Protein AF-A0AAD8XU14-F1 (afdb_monomer_lite)

Sequence (157 aa):
MSSCCSPTGEEMSNQTTFLDTFKSGSKRFATLVADTGAKTMLKTDVAFLERDIKNRKHTFGIQIYEILQSNTKSSSTSDTVFSASDDIQTAFEECKLDVETLEKKIEKKREEMVNIGDGQQQQQPQQQQQQHDEGGGDGESVSGRNAELESGILPGY

Organism: NCBI:txid267567

Secondary structure (DSSP, 8-state):
-------------SSHHHHHHHHHHHHHHHHHHHHHHHHHHHHHHHHHHHHHHHHHHHHHHHHHHHHHHHHHHT-SSTTHHHHHHHHHHHHHHHHHHHHHHHHHHHHHHHHHHHHTGGG--------------------------------------

Foldseek 3Di:
DDDDDDDDDDDDDPPVVVVVVVVVVVVVVVLVVVLVVLLVVLVVVLVVLVVVLVVLVVVLVVQLVVLVVVLVVVPDDPPSVVVSVVSNVVSVVVSVVSNVVSVVVSVVSVVVSVVSVVPDPPDDPPPPPDDDDDDDDDDDDDDDDDDDDDPDDDDDD

Structure (mmCIF, N/CA/C/O backbone):
data_AF-A0AAD8XU14-F1
#
_entry.id   AF-A0AAD8XU14-F1
#
loop_
_atom_site.group_PDB
_atom_site.id
_atom_site.type_symbol
_atom_site.label_atom_id
_atom_site.label_alt_id
_atom_site.label_comp_id
_atom_site.label_a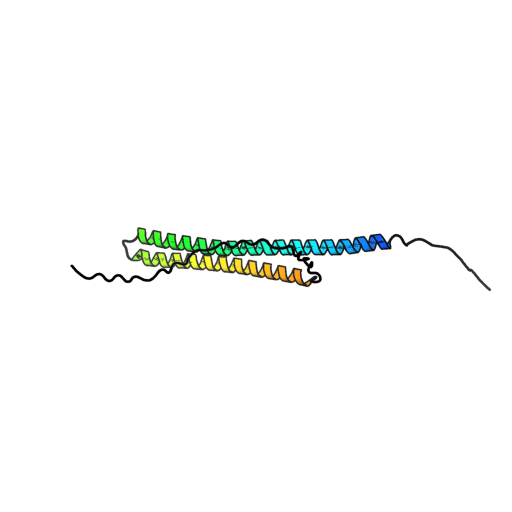sym_id
_atom_site.label_entity_id
_atom_site.label_seq_id
_atom_site.pdbx_PDB_ins_code
_atom_site.Cartn_x
_atom_site.Cartn_y
_atom_site.Cartn_z
_atom_site.occupancy
_atom_site.B_iso_or_equiv
_atom_site.auth_seq_id
_atom_site.auth_comp_id
_atom_site.auth_asym_id
_atom_site.auth_atom_id
_atom_site.pdbx_PDB_model_num
ATOM 1 N N . MET A 1 1 ? 63.996 -10.903 -60.851 1.00 50.25 1 MET A N 1
ATOM 2 C CA . MET A 1 1 ? 63.210 -9.652 -60.890 1.00 50.25 1 MET A CA 1
ATOM 3 C C . MET A 1 1 ? 61.754 -10.052 -61.045 1.00 50.25 1 MET A C 1
ATOM 5 O O . MET A 1 1 ? 61.340 -10.361 -62.150 1.00 50.25 1 MET A O 1
ATOM 9 N N . SER A 1 2 ? 61.041 -10.207 -59.928 1.00 55.25 2 SER A N 1
ATOM 10 C CA . SER A 1 2 ? 59.670 -10.728 -59.903 1.00 55.25 2 SER A CA 1
ATOM 11 C C . SER A 1 2 ? 58.742 -9.587 -59.508 1.00 55.25 2 SER A C 1
ATOM 13 O O . SER A 1 2 ? 58.829 -9.092 -58.388 1.00 55.25 2 SER A O 1
ATOM 15 N N . SER A 1 3 ? 57.939 -9.120 -60.461 1.00 61.78 3 SER A N 1
ATOM 16 C CA . SER A 1 3 ? 56.937 -8.074 -60.278 1.00 61.78 3 SER A CA 1
ATOM 17 C C . SER A 1 3 ? 55.584 -8.689 -60.604 1.00 61.78 3 SER A C 1
ATOM 19 O O . SER A 1 3 ? 55.285 -8.950 -61.767 1.00 61.78 3 SER A O 1
ATOM 21 N N . CYS A 1 4 ? 54.797 -8.958 -59.566 1.00 52.16 4 CYS A N 1
ATOM 22 C CA . CYS A 1 4 ? 53.402 -9.360 -59.686 1.00 52.16 4 CYS A CA 1
ATOM 23 C C . CYS A 1 4 ? 52.560 -8.228 -59.102 1.00 52.16 4 CYS A C 1
ATOM 25 O O . CYS A 1 4 ? 52.350 -8.150 -57.895 1.00 52.16 4 CYS A O 1
ATOM 27 N N . CYS A 1 5 ? 52.123 -7.325 -59.975 1.00 54.53 5 CYS A N 1
ATOM 28 C CA . CYS A 1 5 ? 51.115 -6.320 -59.675 1.00 54.53 5 CYS A CA 1
ATOM 29 C C . CYS A 1 5 ? 49.749 -6.922 -60.036 1.00 54.53 5 CYS A C 1
ATOM 31 O O . CYS A 1 5 ? 49.540 -7.296 -61.188 1.00 54.53 5 CYS A O 1
ATOM 33 N N . SER A 1 6 ? 48.850 -7.058 -59.060 1.00 58.50 6 SER A N 1
ATOM 34 C CA . SER A 1 6 ? 47.451 -7.455 -59.279 1.00 58.50 6 SER A CA 1
ATOM 35 C C . SER A 1 6 ? 46.538 -6.274 -58.945 1.00 58.50 6 SER A C 1
ATOM 37 O O . SER A 1 6 ? 46.616 -5.780 -57.820 1.00 58.50 6 SER A O 1
ATOM 39 N N . PRO A 1 7 ? 45.672 -5.825 -59.871 1.00 69.75 7 PRO A N 1
ATOM 40 C CA . PRO A 1 7 ? 44.607 -4.881 -59.575 1.00 69.75 7 PRO A CA 1
ATOM 41 C C . PRO A 1 7 ? 43.237 -5.559 -59.714 1.00 69.75 7 PRO A C 1
ATOM 43 O O . PRO A 1 7 ? 42.836 -5.921 -60.812 1.00 69.75 7 PRO A O 1
ATOM 46 N N . THR A 1 8 ? 42.499 -5.677 -58.616 1.00 51.06 8 THR A N 1
ATOM 47 C CA . THR A 1 8 ? 41.046 -5.933 -58.578 1.00 51.06 8 THR A CA 1
ATOM 48 C C . THR A 1 8 ? 40.608 -5.470 -57.186 1.00 51.06 8 THR A C 1
ATOM 50 O O . THR A 1 8 ? 41.112 -5.992 -56.202 1.00 51.06 8 THR A O 1
ATOM 53 N N . GLY A 1 9 ? 39.840 -4.403 -56.992 1.00 62.03 9 GLY A N 1
ATOM 54 C CA . GLY A 1 9 ? 38.583 -4.104 -57.658 1.00 62.03 9 GLY A CA 1
ATOM 55 C C . GLY A 1 9 ? 37.457 -4.543 -56.727 1.00 62.03 9 GLY A C 1
ATOM 56 O O . GLY A 1 9 ? 36.895 -5.599 -56.957 1.00 62.03 9 GLY A O 1
ATOM 57 N N . GLU A 1 10 ? 37.160 -3.755 -55.689 1.00 47.09 10 GLU A N 1
ATOM 58 C CA . GLU A 1 10 ? 35.916 -3.857 -54.910 1.00 47.09 10 GLU A CA 1
ATOM 59 C C . GLU A 1 10 ? 35.461 -2.449 -54.491 1.00 47.09 10 GLU A C 1
ATOM 61 O O . GLU A 1 10 ? 35.693 -1.966 -53.385 1.00 47.09 10 GLU A O 1
ATOM 66 N N . GLU A 1 11 ? 34.810 -1.768 -55.435 1.00 61.47 11 GLU A N 1
ATOM 67 C CA . GLU A 1 11 ? 33.697 -0.882 -55.112 1.00 61.47 11 GLU A CA 1
ATOM 68 C C . GLU A 1 11 ? 32.541 -1.752 -54.606 1.00 61.47 11 GLU A C 1
ATOM 70 O O . GLU A 1 11 ? 31.953 -2.487 -55.394 1.00 61.47 11 GLU A O 1
ATOM 75 N N . MET A 1 12 ? 32.202 -1.669 -53.320 1.00 57.44 12 MET A N 1
ATOM 76 C CA . MET A 1 12 ? 30.844 -1.889 -52.798 1.00 57.44 12 MET A CA 1
ATOM 77 C C . MET A 1 12 ? 30.863 -1.762 -51.272 1.00 57.44 12 MET A C 1
ATOM 79 O O . MET A 1 12 ? 31.307 -2.681 -50.602 1.00 57.44 12 MET A O 1
ATOM 83 N N . SER A 1 13 ? 30.378 -0.641 -50.717 1.00 56.25 13 SER A N 1
ATOM 84 C CA . SER A 1 13 ? 29.701 -0.587 -49.398 1.00 56.25 13 SER A CA 1
ATOM 85 C C . SER A 1 13 ? 29.490 0.866 -48.929 1.00 56.25 13 SER A C 1
ATOM 87 O O . SER A 1 13 ? 30.097 1.305 -47.958 1.00 56.25 13 SER A O 1
ATOM 89 N N . ASN A 1 14 ? 28.604 1.624 -49.586 1.00 56.00 14 ASN A N 1
ATOM 90 C CA . ASN A 1 14 ? 28.140 2.932 -49.076 1.00 56.00 14 ASN A CA 1
ATOM 91 C C . ASN A 1 14 ? 26.629 2.966 -48.742 1.00 56.00 14 ASN A C 1
ATOM 93 O O . ASN A 1 14 ? 26.108 4.018 -48.386 1.00 56.00 14 ASN A O 1
ATOM 97 N N . GLN A 1 15 ? 25.912 1.832 -48.820 1.00 55.69 15 GLN A N 1
ATOM 98 C CA . GLN A 1 15 ? 24.482 1.745 -48.452 1.00 55.69 15 GLN A CA 1
ATOM 99 C C . GLN A 1 15 ? 24.214 1.202 -47.034 1.00 55.69 15 GLN A C 1
ATOM 101 O O . GLN A 1 15 ? 23.110 1.362 -46.519 1.00 55.69 15 GLN A O 1
ATOM 106 N N . THR A 1 16 ? 25.200 0.603 -46.363 1.00 58.06 16 THR A N 1
ATOM 107 C CA . THR A 1 16 ? 25.065 0.053 -44.996 1.00 58.06 16 THR A CA 1
ATOM 108 C C . THR A 1 16 ? 25.016 1.136 -43.910 1.00 58.06 16 THR A C 1
ATOM 110 O O . THR A 1 16 ? 24.361 0.963 -42.885 1.00 58.06 16 THR A O 1
ATOM 113 N N . THR A 1 17 ? 25.596 2.311 -44.157 1.00 67.44 17 THR A N 1
ATOM 114 C CA . THR A 1 17 ? 25.772 3.375 -43.152 1.00 67.44 17 THR A CA 1
ATOM 115 C C . THR A 1 17 ? 24.463 4.053 -42.716 1.00 67.44 17 THR A C 1
ATOM 117 O O . THR A 1 17 ? 24.303 4.430 -41.550 1.00 67.44 17 THR A O 1
ATOM 120 N N . PHE A 1 18 ? 23.495 4.200 -43.630 1.00 67.56 18 PHE A N 1
ATOM 121 C CA . PHE A 1 18 ? 22.214 4.860 -43.340 1.00 67.56 18 PHE A CA 1
ATOM 122 C C . PHE A 1 18 ? 21.281 3.993 -42.487 1.00 67.56 18 PHE A C 1
ATOM 124 O O . PHE A 1 18 ? 20.712 4.478 -41.506 1.00 67.56 18 PHE A O 1
ATOM 131 N N . LEU A 1 19 ? 21.152 2.704 -42.819 1.00 70.25 19 LEU A N 1
ATOM 132 C CA . LEU A 1 19 ? 20.316 1.775 -42.054 1.00 70.25 19 LEU A CA 1
ATOM 133 C C . LEU A 1 19 ? 20.866 1.547 -40.640 1.00 70.25 19 LEU A C 1
ATOM 135 O O . LEU A 1 19 ? 20.083 1.473 -39.692 1.00 70.25 19 LEU A O 1
ATOM 139 N N . ASP A 1 20 ? 22.188 1.530 -40.466 1.00 70.06 20 ASP A N 1
ATOM 140 C CA . ASP A 1 20 ? 22.806 1.390 -39.144 1.00 70.06 20 ASP A CA 1
ATOM 141 C C . ASP A 1 20 ? 22.626 2.630 -38.262 1.00 70.06 20 ASP A C 1
ATOM 143 O O . ASP A 1 20 ? 22.415 2.505 -37.049 1.00 70.06 20 ASP A O 1
ATOM 147 N N . THR A 1 21 ? 22.610 3.825 -38.856 1.00 71.38 21 THR A N 1
ATOM 148 C CA . THR A 1 21 ? 22.322 5.069 -38.129 1.00 71.38 21 THR A CA 1
ATOM 149 C C . THR A 1 21 ? 20.853 5.120 -37.696 1.00 71.38 21 THR A C 1
ATOM 151 O O . THR A 1 21 ? 20.566 5.436 -36.540 1.00 71.38 21 THR A O 1
ATOM 154 N N . PHE A 1 22 ? 19.915 4.719 -38.563 1.00 71.12 22 PHE A N 1
ATOM 155 C CA . PHE A 1 22 ? 18.492 4.643 -38.210 1.00 71.12 22 PHE A CA 1
ATOM 156 C C . PHE A 1 22 ? 18.217 3.585 -37.130 1.00 71.12 22 PHE A C 1
ATOM 158 O O . PHE A 1 22 ? 17.532 3.855 -36.141 1.00 71.12 22 PHE A O 1
ATOM 165 N N . LYS A 1 23 ? 18.813 2.395 -37.257 1.00 72.44 23 LYS A N 1
ATOM 166 C CA . LYS A 1 23 ? 18.703 1.313 -36.268 1.00 72.44 23 LYS A CA 1
ATOM 167 C C . LYS A 1 23 ? 19.292 1.717 -34.914 1.00 72.44 23 LYS A C 1
ATOM 169 O O . LYS A 1 23 ? 18.744 1.358 -33.874 1.00 72.44 23 LYS A O 1
ATOM 174 N N . SER A 1 24 ? 20.376 2.491 -34.911 1.00 70.44 24 SER A N 1
ATOM 175 C CA . SER A 1 24 ? 20.998 3.005 -33.685 1.00 70.44 24 SER A CA 1
ATOM 176 C C . SER A 1 24 ? 20.189 4.130 -33.039 1.00 70.44 24 SER A C 1
ATOM 178 O O . SER A 1 24 ? 20.057 4.152 -31.816 1.00 70.44 24 SER A O 1
ATOM 180 N N . GLY A 1 25 ? 19.592 5.023 -33.835 1.00 68.62 25 GLY A N 1
ATOM 181 C CA . GLY A 1 25 ? 18.663 6.043 -33.346 1.00 68.62 25 GLY A CA 1
ATOM 182 C C . GLY A 1 25 ? 17.414 5.419 -32.720 1.00 68.62 25 GLY A C 1
ATOM 183 O O . GLY A 1 25 ? 17.082 5.723 -31.577 1.00 68.62 25 GLY A O 1
ATOM 184 N N . SER A 1 26 ? 16.783 4.468 -33.416 1.00 68.44 26 SER A N 1
ATOM 185 C CA . SER A 1 26 ? 15.580 3.758 -32.956 1.00 68.44 26 SER A CA 1
ATOM 186 C C . SER A 1 26 ? 15.781 3.033 -31.618 1.00 68.44 26 SER A C 1
ATOM 188 O O . SER A 1 26 ? 14.911 3.110 -30.752 1.00 68.44 26 SER A O 1
ATOM 190 N N . LYS A 1 27 ? 16.946 2.406 -31.394 1.00 71.94 27 LYS A N 1
ATOM 191 C CA . LYS A 1 27 ? 17.273 1.760 -30.109 1.00 71.94 27 LYS A CA 1
ATOM 192 C C . LYS A 1 27 ? 17.231 2.733 -28.930 1.00 71.94 27 LYS A C 1
ATOM 194 O O . LYS A 1 27 ? 16.703 2.381 -27.884 1.00 71.94 27 LYS A O 1
ATOM 199 N N . ARG A 1 28 ? 17.745 3.955 -29.103 1.00 73.19 28 ARG A N 1
ATOM 200 C CA . ARG A 1 28 ? 17.757 4.970 -28.037 1.00 73.19 28 ARG A CA 1
ATOM 201 C C . ARG A 1 28 ? 16.344 5.434 -27.691 1.00 73.19 28 ARG A C 1
ATOM 203 O O . ARG A 1 28 ? 16.009 5.525 -26.517 1.00 73.19 28 ARG A O 1
ATOM 210 N N . PHE A 1 29 ? 15.497 5.652 -28.698 1.00 72.94 29 PHE A N 1
ATOM 211 C CA . PHE A 1 29 ? 14.087 5.984 -28.472 1.00 72.94 29 PHE A CA 1
ATOM 212 C C . PHE A 1 29 ? 13.324 4.846 -27.786 1.00 72.94 29 PHE A C 1
ATOM 214 O O . PHE A 1 29 ? 12.550 5.106 -26.869 1.00 72.94 29 PHE A O 1
ATOM 221 N N . ALA A 1 30 ? 13.563 3.591 -28.183 1.00 69.69 30 ALA A N 1
ATOM 222 C CA . ALA A 1 30 ? 12.934 2.433 -27.551 1.00 69.69 30 ALA A CA 1
ATOM 223 C C . ALA A 1 30 ? 13.290 2.327 -26.057 1.00 69.69 30 ALA A C 1
ATOM 225 O O . ALA A 1 30 ? 12.400 2.096 -25.240 1.00 69.69 30 ALA A O 1
ATOM 226 N N . THR A 1 31 ? 14.555 2.562 -25.692 1.00 76.31 31 THR A N 1
ATOM 227 C CA . THR A 1 31 ? 14.995 2.596 -24.288 1.00 76.31 31 THR A CA 1
ATOM 228 C C . THR A 1 31 ? 14.328 3.735 -23.510 1.00 76.31 31 THR A C 1
ATOM 230 O O . THR A 1 31 ? 13.752 3.487 -22.458 1.00 76.31 31 THR A O 1
ATOM 233 N N . LEU A 1 32 ? 14.280 4.954 -24.060 1.00 77.75 32 LEU A N 1
ATOM 234 C CA . LEU A 1 32 ? 13.645 6.103 -23.393 1.00 77.75 32 LEU A CA 1
ATOM 235 C C . LEU A 1 32 ? 12.148 5.894 -23.118 1.00 77.75 32 LEU A C 1
ATOM 237 O O . LEU A 1 32 ? 11.646 6.261 -22.051 1.00 77.75 32 LEU A O 1
ATOM 241 N N . VAL A 1 33 ? 11.421 5.315 -24.079 1.00 77.88 33 VAL A N 1
ATOM 242 C CA . VAL A 1 33 ? 9.992 5.011 -23.916 1.00 77.88 33 VAL A CA 1
ATOM 243 C C . VAL A 1 33 ? 9.792 3.918 -22.867 1.00 77.88 33 VAL A C 1
ATOM 245 O O . VAL A 1 33 ? 8.898 4.046 -22.030 1.00 77.88 33 VAL A O 1
ATOM 248 N N . ALA A 1 34 ? 10.635 2.881 -22.870 1.00 81.00 34 ALA A N 1
ATOM 249 C CA . ALA A 1 34 ? 10.586 1.817 -21.872 1.00 81.00 34 ALA A CA 1
ATOM 250 C C . ALA A 1 34 ? 10.830 2.357 -20.451 1.00 81.00 34 ALA A C 1
ATOM 252 O O . ALA A 1 34 ? 10.028 2.089 -19.555 1.00 81.00 34 ALA A O 1
ATOM 253 N N . ASP A 1 35 ? 11.855 3.190 -20.262 1.00 82.38 35 ASP A N 1
ATOM 254 C CA . ASP A 1 35 ? 12.203 3.770 -18.958 1.00 82.38 35 ASP A CA 1
ATOM 255 C C . ASP A 1 35 ? 11.115 4.730 -18.453 1.00 82.38 35 ASP A C 1
ATOM 257 O O . ASP A 1 35 ? 10.733 4.712 -17.279 1.00 82.38 35 ASP A O 1
ATOM 261 N N . THR A 1 36 ? 10.542 5.538 -19.351 1.00 84.69 36 THR A N 1
ATOM 262 C CA . THR A 1 36 ? 9.423 6.439 -19.027 1.00 84.69 36 THR A CA 1
ATOM 263 C C . THR A 1 36 ? 8.168 5.660 -18.633 1.00 84.69 36 THR A C 1
ATOM 265 O O . THR A 1 36 ? 7.480 6.029 -17.674 1.00 84.69 36 THR A O 1
ATOM 268 N N . GLY A 1 37 ? 7.874 4.571 -19.347 1.00 86.62 37 GLY A N 1
ATOM 269 C CA . GLY A 1 37 ? 6.775 3.665 -19.027 1.00 86.62 37 GLY A CA 1
ATOM 270 C C . GLY A 1 37 ? 6.957 3.025 -17.652 1.00 86.62 37 GLY A C 1
ATOM 271 O O . GLY A 1 37 ? 6.063 3.119 -16.809 1.00 86.62 37 GLY A O 1
ATOM 272 N N . ALA A 1 38 ? 8.142 2.471 -17.385 1.00 88.38 38 ALA A N 1
ATOM 273 C CA . ALA A 1 38 ? 8.482 1.869 -16.098 1.00 88.38 38 ALA A CA 1
ATOM 274 C C . ALA A 1 38 ? 8.363 2.879 -14.943 1.00 88.38 38 ALA A C 1
ATOM 276 O O . ALA A 1 38 ? 7.720 2.602 -13.930 1.00 88.38 38 ALA A O 1
ATOM 277 N N . LYS A 1 39 ? 8.884 4.099 -15.118 1.00 88.62 39 LYS A N 1
ATOM 278 C CA . LYS A 1 39 ? 8.773 5.176 -14.123 1.00 88.62 39 LYS A CA 1
ATOM 279 C C . LYS A 1 39 ? 7.324 5.575 -13.845 1.00 88.62 39 LYS A C 1
ATOM 281 O O . LYS A 1 39 ? 6.959 5.831 -12.699 1.00 88.62 39 LYS A O 1
ATOM 286 N N . THR A 1 40 ? 6.494 5.646 -14.882 1.00 91.19 40 THR A N 1
ATOM 287 C CA . THR A 1 40 ? 5.070 5.990 -14.746 1.00 91.19 40 THR A CA 1
ATOM 288 C C . THR A 1 40 ? 4.305 4.898 -14.001 1.00 91.19 40 THR A C 1
ATOM 290 O O . THR A 1 40 ? 3.488 5.206 -13.130 1.00 91.19 40 THR A O 1
ATOM 293 N N . MET A 1 41 ? 4.616 3.629 -14.275 1.00 91.88 41 MET A N 1
ATOM 294 C CA . MET A 1 41 ? 4.054 2.492 -13.549 1.00 91.88 41 MET A CA 1
ATOM 295 C C . MET A 1 41 ? 4.435 2.538 -12.063 1.00 91.88 41 MET A C 1
ATOM 297 O O . MET A 1 41 ? 3.553 2.480 -11.213 1.00 91.88 41 MET A O 1
ATOM 301 N N . LEU A 1 42 ? 5.712 2.765 -11.735 1.00 92.44 42 LEU A N 1
ATOM 302 C CA . LEU A 1 42 ? 6.161 2.885 -10.341 1.00 92.44 42 LEU A CA 1
ATOM 303 C C . LEU A 1 42 ? 5.498 4.054 -9.599 1.00 92.44 42 LEU A C 1
ATOM 305 O O . LEU A 1 42 ? 5.091 3.901 -8.450 1.00 92.44 42 LEU A O 1
ATOM 309 N N . LYS A 1 43 ? 5.335 5.215 -10.247 1.00 92.25 43 LYS A N 1
ATOM 310 C CA . LYS A 1 43 ? 4.592 6.349 -9.664 1.00 92.25 43 LYS A CA 1
ATOM 311 C C . LYS A 1 43 ? 3.143 5.988 -9.356 1.00 92.25 43 LYS A C 1
ATOM 313 O O . LYS A 1 43 ? 2.615 6.390 -8.323 1.00 92.25 43 LYS A O 1
ATOM 318 N N . THR A 1 44 ? 2.514 5.244 -10.259 1.00 96.00 44 THR A N 1
ATOM 319 C CA . THR A 1 44 ? 1.137 4.780 -10.093 1.00 96.00 44 THR A CA 1
ATOM 320 C C . THR A 1 44 ? 1.038 3.805 -8.917 1.00 96.00 44 THR A C 1
ATOM 322 O O . THR A 1 44 ? 0.166 3.976 -8.067 1.00 96.00 44 THR A O 1
ATOM 325 N N . ASP A 1 45 ? 1.976 2.859 -8.800 1.00 95.19 45 ASP A N 1
ATOM 326 C CA . ASP A 1 45 ? 2.071 1.940 -7.657 1.00 95.19 45 ASP A CA 1
ATOM 327 C C . ASP A 1 45 ? 2.214 2.701 -6.328 1.00 95.19 45 ASP A C 1
ATOM 329 O O . ASP A 1 45 ? 1.503 2.410 -5.367 1.00 95.19 45 ASP A O 1
ATOM 333 N N . VAL A 1 46 ? 3.097 3.708 -6.269 1.00 95.94 46 VAL A N 1
ATOM 334 C CA . VAL A 1 46 ? 3.276 4.550 -5.072 1.00 95.94 46 VAL A CA 1
ATOM 335 C C . VAL A 1 46 ? 1.977 5.269 -4.707 1.00 95.94 46 VAL A C 1
ATOM 337 O O . VAL A 1 46 ? 1.575 5.236 -3.547 1.00 95.94 46 VAL A O 1
ATOM 340 N N . ALA A 1 47 ? 1.282 5.862 -5.682 1.00 96.19 47 ALA A N 1
ATOM 341 C CA . ALA A 1 47 ? 0.016 6.552 -5.438 1.00 96.19 47 ALA A CA 1
ATOM 342 C C . ALA A 1 47 ? -1.078 5.605 -4.904 1.00 96.19 47 ALA A C 1
ATOM 344 O O . ALA A 1 47 ? -1.845 5.982 -4.013 1.00 96.19 47 ALA A O 1
ATOM 345 N N . PHE A 1 48 ? -1.140 4.365 -5.403 1.00 97.88 48 PHE A N 1
ATOM 346 C CA . PHE A 1 48 ? -2.052 3.351 -4.870 1.00 97.88 48 PHE A CA 1
ATOM 347 C C . PHE A 1 48 ? -1.708 2.969 -3.427 1.00 97.88 48 PHE A C 1
ATOM 349 O O . PHE A 1 48 ? -2.603 2.937 -2.584 1.00 97.88 48 PHE A O 1
ATOM 356 N N . LEU A 1 49 ? -0.427 2.762 -3.112 1.00 96.94 49 LEU A N 1
ATOM 357 C CA . LEU A 1 49 ? 0.012 2.455 -1.747 1.00 96.94 49 LEU A CA 1
ATOM 358 C C . LEU A 1 49 ? -0.279 3.608 -0.770 1.00 96.94 49 LEU A C 1
ATOM 360 O O . LEU A 1 49 ? -0.733 3.371 0.348 1.00 96.94 49 LEU A O 1
ATOM 364 N N . GLU A 1 50 ? -0.087 4.862 -1.190 1.00 97.31 50 GLU A N 1
ATOM 365 C CA . GLU A 1 50 ? -0.428 6.042 -0.383 1.00 97.31 50 GLU A CA 1
ATOM 366 C C . GLU A 1 50 ? -1.934 6.129 -0.097 1.00 97.31 50 GLU A C 1
ATOM 368 O O . GLU A 1 50 ? -2.348 6.477 1.015 1.00 97.31 50 GLU A O 1
ATOM 373 N N . ARG A 1 51 ? -2.773 5.784 -1.082 1.00 98.19 51 ARG A N 1
ATOM 374 C CA . ARG A 1 51 ? -4.223 5.668 -0.884 1.00 98.19 51 ARG A CA 1
ATOM 375 C C . ARG A 1 51 ? -4.553 4.559 0.113 1.00 98.19 51 ARG A C 1
ATOM 377 O O . ARG A 1 51 ? -5.394 4.765 0.985 1.00 98.19 51 ARG A O 1
ATOM 384 N N . ASP A 1 52 ? -3.890 3.415 0.020 1.00 97.75 52 ASP A N 1
ATOM 385 C CA . ASP A 1 52 ? -4.159 2.278 0.897 1.00 97.75 52 ASP A CA 1
ATOM 386 C C . ASP A 1 52 ? -3.754 2.566 2.355 1.00 97.75 52 ASP A C 1
ATOM 388 O O . ASP A 1 52 ? -4.494 2.197 3.266 1.00 97.75 52 ASP A O 1
ATOM 392 N N . ILE A 1 53 ? -2.683 3.337 2.603 1.00 97.81 53 ILE A N 1
ATOM 393 C CA . ILE A 1 53 ? -2.352 3.849 3.951 1.00 97.81 53 ILE A CA 1
ATOM 394 C C . ILE A 1 53 ? -3.495 4.706 4.507 1.00 97.81 53 ILE A C 1
ATOM 396 O O . ILE A 1 53 ? -3.889 4.549 5.666 1.00 97.81 53 ILE A O 1
ATOM 400 N N . LYS A 1 54 ? -4.042 5.622 3.696 1.00 98.25 54 LYS A N 1
ATOM 401 C CA . LYS A 1 54 ? -5.171 6.473 4.112 1.00 98.25 54 LYS A CA 1
ATOM 402 C C . LYS A 1 54 ? -6.404 5.631 4.425 1.00 98.25 54 LYS A C 1
ATOM 404 O O . LYS A 1 54 ? -7.022 5.830 5.469 1.00 98.25 54 LYS A O 1
ATOM 409 N N . ASN A 1 55 ? -6.712 4.663 3.566 1.00 98.06 55 ASN A N 1
ATOM 410 C CA . ASN A 1 55 ? -7.814 3.732 3.781 1.00 98.06 55 ASN A CA 1
ATOM 411 C C . ASN A 1 55 ? -7.615 2.933 5.073 1.00 98.06 55 ASN A C 1
ATOM 413 O O . ASN A 1 55 ? -8.552 2.824 5.857 1.00 98.06 55 ASN A O 1
ATOM 417 N N . ARG A 1 56 ? -6.399 2.450 5.358 1.00 97.56 56 ARG A N 1
ATOM 418 C CA . ARG A 1 56 ? -6.131 1.672 6.573 1.00 97.56 56 ARG A CA 1
ATOM 419 C C . ARG A 1 56 ? -6.326 2.486 7.850 1.00 97.56 56 ARG A C 1
ATOM 421 O O . ARG A 1 56 ? -6.955 1.993 8.787 1.00 97.56 56 ARG A O 1
ATOM 428 N N . LYS A 1 57 ? -5.858 3.739 7.863 1.00 97.50 57 LYS A N 1
ATOM 429 C CA . LYS A 1 57 ? -6.087 4.685 8.971 1.00 97.50 57 LYS A CA 1
ATOM 430 C C . LYS A 1 57 ? -7.576 4.993 9.156 1.00 97.50 57 LYS A C 1
ATOM 432 O O . LYS A 1 57 ? -8.050 5.060 10.286 1.00 97.50 57 LYS A O 1
ATOM 437 N N . HIS A 1 58 ? -8.321 5.137 8.060 1.00 98.06 58 HIS A N 1
ATOM 438 C CA . HIS A 1 58 ? -9.768 5.340 8.104 1.00 98.06 58 HIS A CA 1
ATOM 439 C C . HIS A 1 58 ? -10.504 4.115 8.671 1.00 98.06 58 HIS A C 1
ATOM 441 O O . HIS A 1 58 ? -11.308 4.255 9.588 1.00 98.06 58 HIS A O 1
ATOM 447 N N . THR A 1 59 ? -10.183 2.910 8.192 1.00 97.50 59 THR A N 1
ATOM 448 C CA . THR A 1 59 ? -10.735 1.651 8.716 1.00 97.50 59 THR A CA 1
ATOM 449 C C . THR A 1 59 ? -10.432 1.474 10.201 1.00 97.50 59 THR A C 1
ATOM 451 O O . THR A 1 59 ? -11.322 1.088 10.949 1.00 97.50 59 THR A O 1
ATOM 454 N N . PHE A 1 60 ? -9.218 1.807 10.646 1.00 97.94 60 PHE A N 1
ATOM 455 C CA . PHE A 1 60 ? -8.880 1.813 12.071 1.00 97.94 60 PHE A CA 1
ATOM 456 C C . PHE A 1 60 ? -9.795 2.750 12.872 1.00 97.94 60 PHE A C 1
ATOM 458 O O . PHE A 1 60 ? -10.352 2.339 13.883 1.00 97.94 60 PHE A O 1
ATOM 465 N N . GLY A 1 61 ? -10.029 3.979 12.398 1.00 96.88 61 GLY A N 1
ATOM 466 C CA . GLY A 1 61 ? -10.949 4.910 13.060 1.00 96.88 61 GLY A CA 1
ATOM 467 C C . GLY A 1 61 ? -12.374 4.359 13.202 1.00 96.88 61 GLY A C 1
ATOM 468 O O . GLY A 1 61 ? -12.987 4.515 14.259 1.00 96.88 61 GLY A O 1
ATOM 469 N N . ILE A 1 62 ? -12.876 3.666 12.173 1.00 97.81 62 ILE A N 1
ATOM 470 C CA . ILE A 1 62 ? -14.175 2.978 12.225 1.00 97.81 62 ILE A CA 1
ATOM 471 C C . ILE A 1 62 ? -14.160 1.873 13.290 1.00 97.81 62 ILE A C 1
ATOM 473 O O . ILE A 1 62 ? -15.052 1.843 14.132 1.00 97.81 62 ILE A O 1
ATOM 477 N N . GLN A 1 63 ? -13.133 1.018 13.305 1.00 96.31 63 GLN A N 1
ATOM 478 C CA . GLN A 1 63 ? -13.010 -0.074 14.280 1.00 96.31 63 GLN A CA 1
ATOM 479 C C . GLN A 1 63 ? -13.000 0.443 15.723 1.00 96.31 63 GLN A C 1
ATOM 481 O O . GLN A 1 63 ? -13.713 -0.082 16.574 1.00 96.31 63 GLN A O 1
ATOM 486 N N . ILE A 1 64 ? -12.253 1.516 16.000 1.00 95.19 64 ILE A N 1
ATOM 487 C CA . ILE A 1 64 ? -12.228 2.131 17.333 1.00 95.19 64 ILE A CA 1
ATOM 488 C C . ILE A 1 64 ? -13.611 2.648 17.728 1.00 95.19 64 ILE A C 1
ATOM 490 O O . ILE A 1 64 ? -14.054 2.423 18.855 1.00 95.19 64 ILE A O 1
ATOM 494 N N . TYR A 1 65 ? -14.318 3.309 16.809 1.00 94.81 65 TYR A N 1
ATOM 495 C CA . TYR A 1 65 ? -15.681 3.763 17.073 1.00 94.81 65 TYR A CA 1
ATOM 496 C C . TYR A 1 65 ? -16.622 2.590 17.386 1.00 94.81 65 TYR A C 1
ATOM 498 O O . TYR A 1 65 ? -17.401 2.672 18.334 1.00 94.81 65 TYR A O 1
ATOM 506 N N . GLU A 1 66 ? -16.533 1.488 16.639 1.00 94.00 66 GLU A N 1
ATOM 507 C CA . GLU A 1 66 ? -17.339 0.283 16.864 1.00 94.00 66 GLU A CA 1
ATOM 508 C C . GLU A 1 66 ? -17.049 -0.374 18.221 1.00 94.00 66 GLU A C 1
ATOM 510 O O . GLU A 1 66 ? -17.993 -0.732 18.935 1.00 94.00 66 GLU A O 1
ATOM 515 N N . ILE A 1 67 ? -15.775 -0.471 18.622 1.00 91.50 67 ILE A N 1
ATOM 516 C CA . ILE A 1 67 ? -15.370 -0.988 19.940 1.00 91.50 67 ILE A CA 1
ATOM 517 C C . ILE A 1 67 ? -15.967 -0.110 21.046 1.00 91.50 67 ILE A C 1
ATOM 519 O O . ILE A 1 67 ? -16.639 -0.611 21.951 1.00 91.50 67 ILE A O 1
ATOM 523 N N . LEU A 1 68 ? -15.802 1.212 20.959 1.00 89.50 68 LEU A N 1
ATOM 524 C CA . LEU A 1 68 ? -16.335 2.148 21.955 1.00 89.50 68 LEU A CA 1
ATOM 525 C C . LEU A 1 68 ? -17.871 2.126 22.008 1.00 89.50 68 LEU A C 1
ATOM 527 O O . LEU A 1 68 ? -18.470 2.141 23.087 1.00 89.50 68 LEU A O 1
ATOM 531 N N . GLN A 1 69 ? -18.535 2.052 20.855 1.00 89.81 69 GLN A N 1
ATOM 532 C CA . GLN A 1 69 ? -19.992 1.989 20.785 1.00 89.81 69 GLN A CA 1
ATOM 533 C C . GLN A 1 69 ? -20.535 0.676 21.375 1.00 89.81 69 GLN A C 1
ATOM 535 O O . GLN A 1 69 ? -21.557 0.677 22.062 1.00 89.81 69 GLN A O 1
ATOM 540 N N . SER A 1 70 ? -19.863 -0.448 21.136 1.00 87.56 70 SER A N 1
ATOM 541 C CA . SER A 1 70 ? -20.276 -1.750 21.672 1.00 87.56 70 SER A CA 1
ATOM 542 C C . SER A 1 70 ? -20.130 -1.794 23.194 1.00 87.56 70 SER A C 1
ATOM 544 O O . SER A 1 70 ? -21.035 -2.247 23.896 1.00 87.56 70 SER A O 1
ATOM 546 N N . ASN A 1 71 ? -19.045 -1.220 23.717 1.00 84.19 71 ASN A N 1
ATOM 547 C CA . ASN A 1 71 ? -18.801 -1.135 25.154 1.00 84.19 71 ASN A CA 1
ATOM 548 C C . ASN A 1 71 ? -19.778 -0.190 2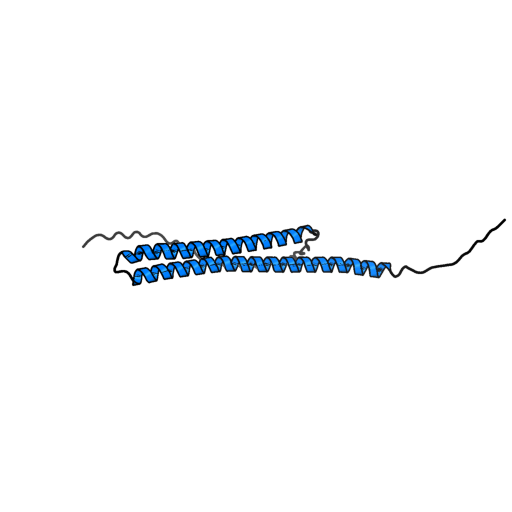5.874 1.00 84.19 71 ASN A C 1
ATOM 550 O O . ASN A 1 71 ? -20.254 -0.512 26.961 1.00 84.19 71 ASN A O 1
ATOM 554 N N . THR A 1 72 ? -20.156 0.935 25.256 1.00 81.19 72 THR A N 1
ATOM 555 C CA . THR A 1 72 ? -21.168 1.845 25.832 1.00 81.19 72 THR A CA 1
ATOM 556 C C . THR A 1 72 ? -22.564 1.221 25.885 1.00 81.19 72 THR A C 1
ATOM 558 O O . THR A 1 72 ? -23.279 1.424 26.864 1.00 81.19 72 THR A O 1
ATOM 561 N N . LYS A 1 73 ? -22.946 0.408 24.890 1.00 78.19 73 LYS A N 1
ATOM 562 C CA . LYS A 1 73 ? -24.228 -0.327 24.876 1.00 78.19 73 LYS A CA 1
ATOM 563 C C . LYS A 1 73 ? -24.287 -1.472 25.894 1.00 78.19 73 LYS A C 1
ATOM 565 O O . LYS A 1 73 ? -25.373 -1.812 26.350 1.00 78.19 73 LYS A O 1
ATOM 570 N N . SER A 1 74 ? -23.139 -2.048 26.254 1.00 70.12 74 SER A N 1
ATOM 571 C CA . SER A 1 74 ? -23.020 -3.156 27.216 1.00 70.12 74 SER A CA 1
ATOM 572 C C . SER A 1 74 ? -22.870 -2.685 28.678 1.00 70.12 74 SER A C 1
ATOM 574 O O . SER A 1 74 ? -22.709 -3.488 29.597 1.00 70.12 74 SER A O 1
ATOM 576 N N . SER A 1 75 ? -22.894 -1.369 28.921 1.00 58.41 75 SER A N 1
ATOM 577 C CA . SER A 1 75 ? -22.525 -0.768 30.205 1.00 58.41 75 SER A CA 1
ATOM 578 C C . SER A 1 75 ? -23.614 -0.916 31.276 1.00 58.41 75 SER A C 1
ATOM 580 O O . SER A 1 75 ? -24.558 -0.131 31.368 1.00 58.41 75 SER A O 1
ATOM 582 N N . SER A 1 76 ? -23.467 -1.929 32.129 1.00 57.38 76 SER A N 1
ATOM 583 C CA . SER A 1 76 ? -24.022 -1.939 33.494 1.00 57.38 76 SER A CA 1
ATOM 584 C C . SER A 1 76 ? -23.028 -2.441 34.554 1.00 57.38 76 SER A C 1
ATOM 586 O O . SER A 1 76 ? -23.347 -2.418 35.739 1.00 57.38 76 SER A O 1
ATOM 588 N N . THR A 1 77 ? -21.812 -2.852 34.179 1.00 58.31 77 THR A N 1
ATOM 589 C CA . THR A 1 77 ? -20.826 -3.429 35.110 1.00 58.31 77 THR A CA 1
ATOM 590 C C . THR A 1 77 ? -19.403 -2.984 34.783 1.00 58.31 77 THR A C 1
ATOM 592 O O . THR A 1 77 ? -19.017 -2.924 33.621 1.00 58.31 77 THR A O 1
ATOM 595 N N . SER A 1 78 ? -18.619 -2.700 35.827 1.00 60.81 78 SER A N 1
ATOM 596 C CA . SER A 1 78 ? -17.267 -2.116 35.774 1.00 60.81 78 SER A CA 1
ATOM 597 C C . SER A 1 78 ? -16.218 -2.934 34.996 1.00 60.81 78 SER A C 1
ATOM 599 O O . SER A 1 78 ? -15.155 -2.396 34.692 1.00 60.81 78 SER A O 1
ATOM 601 N N . ASP A 1 79 ? -16.503 -4.195 34.656 1.00 62.38 79 ASP A N 1
ATOM 602 C CA . ASP A 1 79 ? -15.594 -5.088 33.922 1.00 62.38 79 ASP A CA 1
ATOM 603 C C . ASP A 1 79 ? -15.477 -4.747 32.422 1.00 62.38 79 ASP A C 1
ATOM 605 O O . ASP A 1 79 ? -14.461 -5.049 31.800 1.00 62.38 79 ASP A O 1
ATOM 609 N N . THR A 1 80 ? -16.462 -4.059 31.827 1.00 62.34 80 THR A N 1
ATOM 610 C CA . THR A 1 80 ? -16.462 -3.733 30.383 1.00 62.34 80 THR A CA 1
ATOM 611 C C . THR A 1 80 ? -15.418 -2.685 29.989 1.00 62.34 80 THR A C 1
ATOM 613 O O . THR A 1 80 ? -14.992 -2.629 28.838 1.00 62.34 80 THR A O 1
ATOM 616 N N . VAL A 1 81 ? -14.963 -1.861 30.938 1.00 63.69 81 VAL A N 1
ATOM 617 C CA . VAL A 1 81 ? -13.989 -0.790 30.670 1.00 63.69 81 VAL A CA 1
ATOM 618 C C . VAL A 1 81 ? -12.592 -1.353 30.393 1.00 63.69 81 VAL A C 1
ATOM 620 O O . VAL A 1 81 ? -11.878 -0.816 29.549 1.00 63.69 81 VAL A O 1
ATOM 623 N N . PHE A 1 82 ? -12.209 -2.446 31.059 1.00 67.75 82 PHE A N 1
ATOM 624 C CA . PHE A 1 82 ? -10.895 -3.065 30.865 1.00 67.75 82 PHE A CA 1
ATOM 625 C C . PHE A 1 82 ? -10.801 -3.792 29.517 1.00 67.75 82 PHE A C 1
ATOM 627 O O . PHE A 1 82 ? -9.817 -3.607 28.807 1.00 67.75 82 PHE A O 1
ATOM 634 N N . SER A 1 83 ? -11.848 -4.516 29.102 1.00 74.31 83 SER A N 1
ATOM 635 C CA . SER A 1 83 ? -11.868 -5.210 27.802 1.00 74.31 83 SER A CA 1
ATOM 636 C C . SER A 1 83 ? -11.805 -4.256 26.605 1.00 74.31 83 SER A C 1
ATOM 638 O O . SER A 1 83 ? -11.114 -4.539 25.632 1.00 74.31 83 SER A O 1
ATOM 640 N N . ALA A 1 84 ? -12.445 -3.084 26.691 1.00 80.94 84 ALA A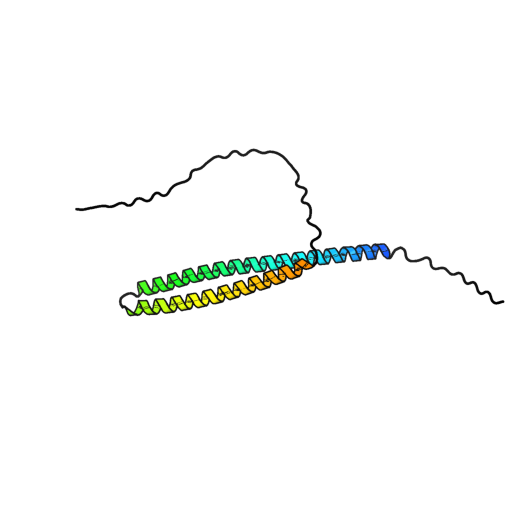 N 1
ATOM 641 C CA . ALA A 1 84 ? -12.355 -2.068 25.642 1.00 80.94 84 ALA A CA 1
ATOM 642 C C . ALA A 1 84 ? -10.912 -1.591 25.401 1.00 80.94 84 ALA A C 1
ATOM 644 O O . ALA A 1 84 ? -10.539 -1.302 24.267 1.00 80.94 84 ALA A O 1
ATOM 645 N N . SER A 1 85 ? -10.107 -1.492 26.463 1.00 85.94 85 SER A N 1
ATOM 646 C CA . SER A 1 85 ? -8.719 -1.034 26.374 1.00 85.94 85 SER A CA 1
ATOM 647 C C . SER A 1 85 ? -7.841 -2.025 25.607 1.00 85.94 85 SER A C 1
ATOM 649 O O . SER A 1 85 ? -7.051 -1.605 24.761 1.00 85.94 85 SER A O 1
ATOM 651 N N . ASP A 1 86 ? -8.007 -3.323 25.864 1.00 90.38 86 ASP A N 1
ATOM 652 C CA . ASP A 1 86 ? -7.223 -4.382 25.217 1.00 90.38 86 ASP A CA 1
ATOM 653 C C . ASP A 1 86 ? -7.561 -4.505 23.720 1.00 90.38 86 ASP A C 1
ATOM 655 O O . ASP A 1 86 ? -6.662 -4.597 22.876 1.00 90.38 86 ASP A O 1
ATOM 659 N N . ASP A 1 87 ? -8.848 -4.421 23.369 1.00 91.81 87 ASP A N 1
ATOM 660 C CA . ASP A 1 87 ? -9.307 -4.453 21.973 1.00 91.81 87 ASP A CA 1
ATOM 661 C C . ASP A 1 87 ? -8.785 -3.243 21.180 1.00 91.81 87 ASP A C 1
ATOM 663 O O . ASP A 1 87 ? -8.320 -3.375 20.043 1.00 91.81 87 ASP A O 1
ATOM 667 N N . ILE A 1 88 ? -8.810 -2.052 21.791 1.00 93.94 88 ILE A N 1
ATOM 668 C CA . ILE A 1 88 ? -8.269 -0.822 21.193 1.00 93.94 88 ILE A CA 1
ATOM 669 C C . ILE A 1 88 ? -6.762 -0.947 20.963 1.00 93.94 88 ILE A C 1
ATOM 671 O O . ILE A 1 88 ? -6.270 -0.559 19.898 1.00 93.94 88 ILE A O 1
ATOM 675 N N . GLN A 1 89 ? -6.023 -1.477 21.941 1.00 95.44 89 GLN A N 1
ATOM 676 C CA . GLN A 1 89 ? -4.579 -1.652 21.819 1.00 95.44 89 GLN A CA 1
ATOM 677 C C . GLN A 1 89 ? -4.237 -2.637 20.698 1.00 95.44 89 GLN A C 1
ATOM 679 O O . GLN A 1 89 ? -3.375 -2.344 19.868 1.00 95.44 89 GLN A O 1
ATOM 684 N N . THR A 1 90 ? -4.964 -3.751 20.619 1.00 95.69 90 THR A N 1
ATOM 685 C CA . THR A 1 90 ? -4.789 -4.754 19.563 1.00 95.69 90 THR A CA 1
ATOM 686 C C . THR A 1 90 ? -5.036 -4.142 18.180 1.00 95.69 90 THR A C 1
ATOM 688 O O . THR A 1 90 ? -4.171 -4.212 17.304 1.00 95.69 90 THR A O 1
ATOM 691 N N . ALA A 1 91 ? -6.158 -3.435 17.995 1.00 95.88 91 ALA A N 1
ATOM 692 C CA . ALA A 1 91 ? -6.479 -2.767 16.732 1.00 95.88 91 ALA A CA 1
ATOM 693 C C . ALA A 1 91 ? -5.428 -1.710 16.333 1.00 95.88 91 ALA A C 1
ATOM 695 O O . ALA A 1 91 ? -5.143 -1.513 15.145 1.00 95.88 91 ALA A O 1
ATOM 696 N N . PHE A 1 92 ? -4.835 -1.025 17.316 1.00 97.19 92 PHE A N 1
ATOM 697 C CA . PHE A 1 92 ? -3.765 -0.059 17.084 1.00 97.19 92 PHE A CA 1
ATOM 698 C C . PHE A 1 92 ? -2.469 -0.730 16.622 1.00 97.19 92 PHE A C 1
ATOM 700 O O . PHE A 1 92 ? -1.866 -0.273 15.648 1.00 97.19 92 PHE A O 1
ATOM 707 N N . GLU A 1 93 ? -2.043 -1.806 17.285 1.00 97.81 93 GLU A N 1
ATOM 708 C CA . GLU A 1 93 ? -0.830 -2.544 16.920 1.00 97.81 93 GLU A CA 1
ATOM 709 C C . GLU A 1 93 ? -0.932 -3.121 15.502 1.00 97.81 93 GLU A C 1
ATOM 711 O O . GLU A 1 93 ? -0.012 -2.940 14.699 1.00 97.81 93 GLU A O 1
ATOM 716 N N . GLU A 1 94 ? -2.078 -3.703 15.145 1.00 97.06 94 GLU A N 1
ATOM 717 C CA . GLU A 1 94 ? -2.345 -4.181 13.785 1.00 97.06 94 GLU A CA 1
ATOM 718 C C . GLU A 1 94 ? -2.291 -3.048 12.754 1.00 97.06 94 GLU A C 1
ATOM 720 O O . GLU A 1 94 ? -1.581 -3.141 11.750 1.00 97.06 94 GLU A O 1
ATOM 725 N N . CYS A 1 95 ? -2.997 -1.937 13.003 1.00 97.50 95 CYS A N 1
ATOM 726 C CA . CYS A 1 95 ? -2.985 -0.795 12.089 1.00 97.50 95 CYS A CA 1
ATOM 727 C C . CYS A 1 95 ? -1.572 -0.228 11.912 1.00 97.50 95 CYS A C 1
ATOM 729 O O . CYS A 1 95 ? -1.200 0.176 10.807 1.00 97.50 95 CYS A O 1
ATOM 731 N N . LYS A 1 96 ? -0.782 -0.180 12.987 1.00 98.12 96 LYS A N 1
ATOM 732 C CA . LYS A 1 96 ? 0.601 0.293 12.957 1.00 98.12 96 LYS A CA 1
ATOM 733 C C . LYS A 1 96 ? 1.475 -0.610 12.086 1.00 98.12 96 LYS A C 1
ATOM 735 O O . LYS A 1 96 ? 2.189 -0.092 11.230 1.00 98.12 96 LYS A O 1
ATOM 740 N N . LEU A 1 97 ? 1.393 -1.930 12.268 1.00 98.31 97 LEU A N 1
ATOM 741 C CA . LEU A 1 97 ? 2.148 -2.906 11.473 1.00 98.31 97 LEU A CA 1
ATOM 742 C C . LEU A 1 97 ? 1.787 -2.840 9.983 1.00 98.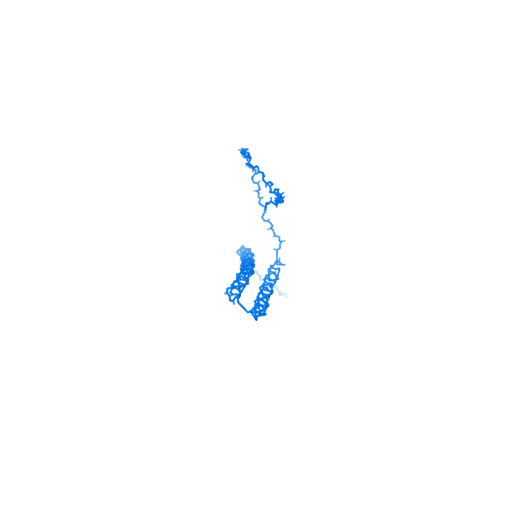31 97 LEU A C 1
ATOM 744 O O . LEU A 1 97 ? 2.673 -2.891 9.122 1.00 98.31 97 LEU A O 1
ATOM 748 N N . ASP A 1 98 ? 0.502 -2.677 9.669 1.00 97.88 98 ASP A N 1
ATOM 749 C CA . ASP A 1 98 ? 0.030 -2.545 8.291 1.00 97.88 98 ASP A CA 1
ATOM 750 C C . ASP A 1 98 ? 0.567 -1.272 7.627 1.00 97.88 98 ASP A C 1
ATOM 752 O O . ASP A 1 98 ? 1.087 -1.321 6.508 1.00 97.88 98 ASP A O 1
ATOM 756 N N . VAL A 1 99 ? 0.486 -0.132 8.323 1.00 98.00 99 VAL A N 1
ATOM 757 C CA . VAL A 1 99 ? 1.015 1.148 7.828 1.00 98.00 99 VAL A CA 1
ATOM 758 C C . VAL A 1 99 ? 2.524 1.059 7.616 1.00 98.00 99 VAL A C 1
ATOM 760 O O . VAL A 1 99 ? 2.991 1.410 6.536 1.00 98.00 99 VAL A O 1
ATOM 763 N N . GLU A 1 100 ? 3.275 0.517 8.576 1.00 98.31 100 GLU A N 1
ATOM 764 C CA . GLU A 1 100 ? 4.729 0.350 8.456 1.00 98.31 100 GLU A CA 1
ATOM 765 C C . GLU A 1 100 ? 5.098 -0.544 7.258 1.00 98.31 100 GLU A C 1
ATOM 767 O O . GLU A 1 100 ? 6.044 -0.270 6.515 1.00 98.31 100 GLU A O 1
ATOM 772 N N . THR A 1 101 ? 4.327 -1.606 7.019 1.00 98.31 101 THR A N 1
ATOM 773 C CA . THR A 1 101 ? 4.530 -2.495 5.870 1.00 98.31 101 THR A CA 1
ATOM 774 C C . THR A 1 101 ? 4.279 -1.776 4.544 1.00 98.31 101 THR A C 1
ATOM 776 O O . THR A 1 101 ? 5.035 -1.959 3.586 1.00 98.31 101 THR A O 1
ATOM 779 N N . LEU A 1 102 ? 3.229 -0.956 4.462 1.00 97.69 102 LEU A N 1
ATOM 780 C CA . LEU A 1 102 ? 2.928 -0.162 3.270 1.00 97.69 102 LEU A CA 1
ATOM 781 C C . LEU A 1 102 ? 3.980 0.930 3.034 1.00 97.69 102 LEU A C 1
ATOM 783 O O . LEU A 1 102 ? 4.407 1.116 1.896 1.00 97.69 102 LEU A O 1
ATOM 787 N N . GLU A 1 103 ? 4.459 1.588 4.088 1.00 97.69 103 GLU A N 1
ATOM 788 C CA . GLU A 1 103 ? 5.533 2.585 4.011 1.00 97.69 103 GLU A CA 1
ATOM 789 C C . GLU A 1 103 ? 6.840 1.966 3.501 1.00 97.69 103 GLU A C 1
ATOM 791 O O . GLU A 1 103 ? 7.451 2.500 2.576 1.00 97.69 103 GLU A O 1
ATOM 796 N N . LYS A 1 104 ? 7.216 0.776 3.990 1.00 98.19 104 LYS A N 1
ATOM 797 C CA . LYS A 1 104 ? 8.371 0.025 3.463 1.00 98.19 104 LYS A CA 1
ATOM 798 C C . LYS A 1 104 ? 8.224 -0.309 1.976 1.00 98.19 104 LYS A C 1
ATOM 800 O O . LYS A 1 104 ? 9.202 -0.252 1.231 1.00 98.19 104 LYS A O 1
ATOM 805 N N . LYS A 1 105 ? 7.013 -0.650 1.517 1.00 97.31 105 LYS A N 1
ATOM 806 C CA . LYS A 1 105 ? 6.745 -0.899 0.088 1.00 97.31 105 LYS A CA 1
ATOM 807 C C . LYS A 1 105 ? 6.876 0.376 -0.744 1.00 97.31 105 LYS A C 1
ATOM 809 O O . LYS A 1 105 ? 7.437 0.311 -1.835 1.00 97.31 105 LYS A O 1
ATOM 814 N N . ILE A 1 106 ? 6.380 1.508 -0.240 1.00 97.38 106 ILE A N 1
ATOM 815 C CA . ILE A 1 106 ? 6.545 2.814 -0.892 1.00 97.38 106 ILE A CA 1
ATOM 816 C C . ILE A 1 106 ? 8.028 3.143 -1.024 1.00 97.38 106 ILE A C 1
ATOM 818 O O . ILE A 1 106 ? 8.460 3.500 -2.116 1.00 97.38 106 ILE A O 1
ATOM 822 N N . GLU A 1 107 ? 8.802 2.984 0.049 1.00 96.88 107 GLU A N 1
ATOM 823 C CA . GLU A 1 107 ? 10.230 3.298 0.044 1.00 96.88 107 GLU A CA 1
ATOM 824 C C . GLU A 1 107 ? 10.981 2.459 -0.991 1.00 96.88 107 GLU A C 1
ATOM 826 O O . GLU A 1 107 ? 11.658 3.006 -1.857 1.00 96.88 107 GLU A O 1
ATOM 831 N N . LYS A 1 108 ? 10.742 1.142 -1.014 1.00 96.44 108 LYS A N 1
ATOM 832 C CA . LYS A 1 108 ? 11.321 0.254 -2.029 1.00 96.44 108 LYS A CA 1
ATOM 833 C C . LYS A 1 108 ? 10.975 0.695 -3.459 1.00 96.44 108 LYS A C 1
ATOM 835 O O . LYS A 1 108 ? 11.835 0.716 -4.334 1.00 96.44 108 LYS A O 1
ATOM 840 N N . LYS A 1 109 ? 9.717 1.068 -3.718 1.00 94.31 109 LYS A N 1
ATOM 841 C CA . LYS A 1 109 ? 9.271 1.535 -5.044 1.00 94.31 109 LYS A CA 1
ATOM 842 C C . LYS A 1 109 ? 9.880 2.888 -5.423 1.00 94.31 109 LYS A C 1
ATOM 844 O O . LYS A 1 109 ? 10.140 3.138 -6.600 1.00 94.31 109 LYS A O 1
ATOM 849 N N . ARG A 1 110 ? 10.115 3.763 -4.443 1.00 93.31 110 ARG A N 1
ATOM 850 C CA . ARG A 1 110 ? 10.805 5.044 -4.640 1.00 93.31 110 ARG A CA 1
ATOM 851 C C . ARG A 1 110 ? 12.285 4.834 -4.950 1.00 93.31 110 ARG A C 1
ATOM 853 O O . ARG A 1 110 ? 12.776 5.469 -5.878 1.00 93.31 110 ARG A O 1
ATOM 860 N N . GLU A 1 111 ? 12.952 3.909 -4.266 1.00 93.19 111 GLU A N 1
ATOM 861 C CA . GLU A 1 111 ? 14.331 3.505 -4.564 1.00 93.19 111 GLU A CA 1
ATOM 862 C C . GLU A 1 111 ? 14.451 2.933 -5.988 1.00 93.19 111 GLU A C 1
ATOM 864 O O . GLU A 1 111 ? 15.285 3.384 -6.773 1.00 93.19 111 GLU A O 1
ATOM 869 N N . GLU A 1 112 ? 13.548 2.025 -6.384 1.00 89.56 112 GLU A N 1
ATOM 870 C CA . GLU A 1 112 ? 13.468 1.507 -7.761 1.00 89.56 112 GLU A CA 1
ATOM 871 C C . GLU A 1 112 ? 13.311 2.643 -8.793 1.00 89.56 112 GLU A C 1
ATOM 873 O O . GLU A 1 112 ? 13.945 2.627 -9.849 1.00 89.56 112 GLU A O 1
ATOM 878 N N . MET A 1 113 ? 12.511 3.669 -8.483 1.00 88.44 113 MET A N 1
ATOM 879 C CA . MET A 1 113 ? 12.305 4.824 -9.362 1.00 88.44 113 MET A CA 1
ATOM 880 C C . MET A 1 113 ? 13.557 5.706 -9.504 1.00 88.44 113 MET A C 1
ATOM 882 O O . MET A 1 113 ? 13.756 6.303 -10.568 1.00 88.44 113 MET A O 1
ATOM 886 N N . VAL A 1 114 ? 14.381 5.809 -8.456 1.00 88.44 114 VAL A N 1
ATOM 887 C CA . VAL A 1 114 ? 15.671 6.519 -8.492 1.00 88.44 114 VAL A CA 1
ATOM 888 C C . VAL A 1 114 ? 16.674 5.744 -9.344 1.00 88.44 114 VAL A C 1
ATOM 890 O O . VAL A 1 114 ? 17.286 6.334 -10.230 1.00 88.44 114 VAL A O 1
ATOM 893 N N . ASN A 1 115 ? 16.742 4.421 -9.185 1.00 85.81 115 ASN A N 1
ATOM 894 C CA . ASN A 1 115 ? 17.672 3.560 -9.924 1.00 85.81 115 ASN A CA 1
ATOM 895 C C . ASN A 1 115 ? 17.426 3.547 -11.447 1.00 85.81 115 ASN A C 1
ATOM 897 O O . ASN A 1 115 ? 18.360 3.358 -12.222 1.00 85.81 115 ASN A O 1
ATOM 901 N N . ILE A 1 116 ? 16.189 3.787 -11.900 1.00 82.38 116 ILE A N 1
ATOM 902 C CA . ILE A 1 116 ? 15.860 3.959 -13.332 1.00 82.38 116 ILE A CA 1
ATOM 903 C C . ILE A 1 116 ? 16.260 5.367 -13.836 1.00 82.38 116 ILE A C 1
ATOM 905 O O . ILE A 1 116 ? 16.426 5.591 -15.033 1.00 82.38 116 ILE A O 1
ATOM 909 N N . GLY A 1 117 ? 16.423 6.341 -12.934 1.00 64.94 117 GLY A N 1
ATOM 910 C CA . GLY A 1 117 ? 16.690 7.748 -13.243 1.00 64.94 117 GLY A CA 1
ATOM 911 C C . GLY A 1 117 ? 18.145 8.097 -13.570 1.00 64.94 117 GLY A C 1
ATOM 912 O O . GLY A 1 117 ? 18.365 9.065 -14.301 1.00 64.94 117 GLY A O 1
ATOM 913 N N . ASP A 1 118 ? 19.118 7.311 -13.106 1.00 57.81 118 ASP A N 1
ATOM 914 C CA . ASP A 1 118 ? 20.553 7.570 -13.327 1.00 57.81 118 ASP A CA 1
ATOM 915 C C . ASP A 1 118 ? 21.029 7.227 -14.754 1.00 57.81 118 ASP A C 1
ATOM 917 O O . ASP A 1 118 ? 22.190 7.431 -15.109 1.00 57.81 118 ASP A O 1
ATOM 921 N N . GLY A 1 119 ? 20.117 6.750 -15.609 1.00 54.88 119 GLY A N 1
ATOM 922 C CA . GLY A 1 119 ? 20.398 6.380 -16.993 1.00 54.88 119 GLY A CA 1
ATOM 923 C C . GLY A 1 119 ? 20.445 7.531 -18.000 1.00 54.88 119 GLY A C 1
ATOM 924 O O . GLY A 1 119 ? 21.195 7.404 -18.964 1.00 54.88 119 GLY A O 1
ATOM 925 N N . GLN A 1 120 ? 19.683 8.628 -17.834 1.00 49.12 120 GLN A N 1
ATOM 926 C CA . GLN A 1 120 ? 19.732 9.805 -18.729 1.00 49.12 120 GLN A CA 1
ATOM 927 C C . GLN A 1 120 ? 18.727 10.911 -18.343 1.00 49.12 120 GLN A C 1
ATOM 929 O O . GLN A 1 120 ? 17.540 10.837 -18.652 1.00 49.12 120 GLN A O 1
ATOM 934 N N . GLN A 1 121 ? 19.219 12.020 -17.782 1.00 47.22 121 GLN A N 1
ATOM 935 C CA . GLN A 1 121 ? 18.591 13.336 -17.958 1.00 47.22 121 GLN A CA 1
ATOM 936 C C . GLN A 1 121 ? 19.482 14.215 -18.839 1.00 47.22 121 GLN A C 1
ATOM 938 O O . GLN A 1 121 ? 20.262 15.031 -18.362 1.00 47.22 121 GLN A O 1
ATOM 943 N N . GLN A 1 122 ? 19.313 14.080 -20.151 1.00 48.81 122 GLN A N 1
ATOM 944 C CA . GLN A 1 122 ? 19.366 15.219 -21.062 1.00 48.81 122 GLN A CA 1
ATOM 945 C C . GLN A 1 122 ? 18.227 15.062 -22.061 1.00 48.81 122 GLN A C 1
ATOM 947 O O . GLN A 1 122 ? 18.358 14.366 -23.060 1.00 48.81 122 GLN A O 1
ATOM 952 N N . GLN A 1 123 ? 17.101 15.695 -21.745 1.00 48.38 123 GLN A N 1
ATOM 953 C CA . GLN A 1 123 ? 16.428 16.690 -22.585 1.00 48.38 123 GLN A CA 1
ATOM 954 C C . GLN A 1 123 ? 15.022 16.896 -22.023 1.00 48.38 123 GLN A C 1
ATOM 956 O O . GLN A 1 123 ? 14.118 16.086 -22.214 1.00 48.38 123 GLN A O 1
ATOM 961 N N . GLN A 1 124 ? 14.851 18.006 -21.303 1.00 51.00 124 GLN A N 1
ATOM 962 C CA . GLN A 1 124 ? 13.535 18.608 -21.142 1.00 51.00 124 GLN A CA 1
ATOM 963 C C . GLN A 1 124 ? 12.996 18.927 -22.543 1.00 51.00 124 GLN A C 1
ATOM 965 O O . GLN A 1 124 ? 13.679 19.633 -23.290 1.00 51.00 124 GLN A O 1
ATOM 970 N N . PRO A 1 125 ? 11.788 18.485 -22.918 1.00 46.91 125 PRO A N 1
ATOM 971 C CA . PRO A 1 125 ? 11.077 19.157 -23.984 1.00 46.91 125 PRO A CA 1
ATOM 972 C C . PRO A 1 125 ? 10.743 20.566 -23.484 1.00 46.91 125 PRO A C 1
ATOM 974 O O . PRO A 1 125 ? 9.951 20.741 -22.556 1.00 46.91 125 PRO A O 1
ATOM 977 N N . GLN A 1 126 ? 11.388 21.567 -24.086 1.00 51.06 126 GLN A N 1
ATOM 978 C CA . GLN A 1 126 ? 10.932 22.950 -24.041 1.00 51.06 126 GLN A CA 1
ATOM 979 C C . GLN A 1 126 ? 9.476 22.965 -24.506 1.00 51.06 126 GLN A C 1
ATOM 981 O O . GLN A 1 126 ? 9.190 22.795 -25.691 1.00 51.06 126 GLN A O 1
ATOM 986 N N . GLN A 1 127 ? 8.548 23.155 -23.574 1.00 52.84 127 GLN A N 1
ATOM 987 C CA . GLN A 1 127 ? 7.222 23.611 -23.942 1.00 52.84 127 GLN A CA 1
ATOM 988 C C . GLN A 1 127 ? 7.381 25.058 -24.402 1.00 52.84 127 GLN A C 1
ATOM 990 O O . GLN A 1 127 ? 7.626 25.957 -23.599 1.00 52.84 127 GLN A O 1
ATOM 995 N N . GLN A 1 128 ? 7.302 25.254 -25.720 1.00 54.28 128 GLN A N 1
ATOM 996 C CA . GLN A 1 128 ? 6.995 26.547 -26.314 1.00 54.28 128 GLN A CA 1
ATOM 997 C C . GLN A 1 128 ? 5.679 27.022 -25.709 1.00 54.28 128 GLN A C 1
ATOM 999 O O . GLN A 1 128 ? 4.599 26.545 -26.051 1.00 54.28 128 GLN A O 1
ATOM 1004 N N . GLN A 1 129 ? 5.803 27.944 -24.766 1.00 53.34 129 GLN A N 1
ATOM 1005 C CA . GLN A 1 129 ? 4.701 28.698 -24.215 1.00 53.34 129 GLN A CA 1
ATOM 1006 C C . GLN A 1 129 ? 4.243 29.662 -25.315 1.00 53.34 129 GLN A C 1
ATOM 1008 O O . GLN A 1 129 ? 4.837 30.719 -25.526 1.00 53.34 129 GLN A O 1
ATOM 1013 N N . GLN A 1 130 ? 3.236 29.238 -26.081 1.00 53.19 130 GLN A N 1
ATOM 1014 C CA . GLN A 1 130 ? 2.470 30.129 -26.941 1.00 53.19 130 GLN A CA 1
ATOM 1015 C C . GLN A 1 130 ? 1.751 31.130 -26.041 1.00 53.19 130 GLN A C 1
ATOM 1017 O O . GLN A 1 130 ? 0.863 30.781 -25.267 1.00 53.19 130 GLN A O 1
ATOM 1022 N N . GLN A 1 131 ? 2.204 32.374 -26.135 1.00 53.12 131 GLN A N 1
ATOM 1023 C CA . GLN A 1 131 ? 1.475 33.549 -25.697 1.00 53.12 131 GLN A CA 1
ATOM 1024 C C . GLN A 1 131 ? 0.289 33.739 -26.648 1.00 53.12 131 GLN A C 1
ATOM 1026 O O . GLN A 1 131 ? 0.478 33.952 -27.843 1.00 53.12 131 GLN A O 1
ATOM 1031 N N . HIS A 1 132 ? -0.918 33.624 -26.112 1.00 43.44 132 HIS A N 1
ATOM 1032 C CA . HIS A 1 132 ? -2.147 34.191 -26.660 1.00 43.44 132 HIS A CA 1
ATOM 1033 C C . HIS A 1 132 ? -3.010 34.484 -25.425 1.00 43.44 132 HIS A C 1
ATOM 1035 O O . HIS A 1 132 ? -3.396 33.564 -24.711 1.00 43.44 132 HIS A O 1
ATOM 1041 N N . ASP A 1 133 ? -2.910 35.695 -24.893 1.00 48.41 133 ASP A N 1
ATOM 1042 C CA . ASP A 1 133 ? -3.746 36.853 -25.235 1.00 48.41 133 ASP A CA 1
ATOM 1043 C C . ASP A 1 133 ? -5.142 36.752 -24.596 1.00 48.41 133 ASP A C 1
ATOM 1045 O O . ASP A 1 133 ? -5.991 35.959 -24.991 1.00 48.41 133 ASP A O 1
ATOM 1049 N N . GLU A 1 134 ? -5.237 37.504 -23.500 1.00 57.03 134 GLU A N 1
ATOM 1050 C CA . GLU A 1 134 ? -6.344 38.326 -23.008 1.00 57.03 134 GLU A CA 1
ATOM 1051 C C . GLU A 1 134 ? -7.787 37.796 -23.075 1.00 57.03 134 GLU A C 1
ATOM 1053 O O . GLU A 1 134 ? -8.421 37.664 -24.117 1.00 57.03 134 GLU A O 1
ATOM 1058 N N . GLY A 1 135 ? -8.371 37.628 -21.887 1.00 49.44 135 GLY A N 1
ATOM 1059 C CA . GLY A 1 135 ? -9.807 37.464 -21.703 1.00 49.44 135 GLY A CA 1
ATOM 1060 C C . GLY A 1 135 ? -10.175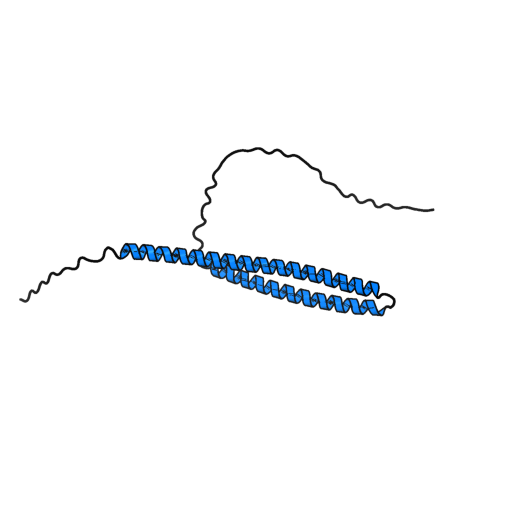 37.635 -20.238 1.00 49.44 135 GLY A C 1
ATOM 1061 O O . GLY A 1 135 ? -10.182 36.664 -19.487 1.00 49.44 135 GLY A O 1
ATOM 1062 N N . GLY A 1 136 ? -10.412 38.888 -19.843 1.00 54.44 136 GLY A N 1
ATOM 1063 C CA . GLY A 1 136 ? -10.820 39.291 -18.502 1.00 54.44 136 GLY A CA 1
ATOM 1064 C C . GLY A 1 136 ? -12.046 38.537 -17.986 1.00 54.44 136 GLY A C 1
ATOM 1065 O O . GLY A 1 136 ? -12.956 38.175 -18.732 1.00 54.44 136 GLY A O 1
ATOM 1066 N N . GLY A 1 137 ? -12.044 38.313 -16.679 1.00 50.91 137 GLY A N 1
ATOM 1067 C CA . GLY A 1 137 ? -13.102 37.633 -15.953 1.00 50.91 137 GLY A CA 1
ATOM 1068 C C . GLY A 1 137 ? -13.060 38.072 -14.503 1.00 50.91 137 GLY A C 1
ATOM 1069 O O . GLY A 1 137 ? -12.656 37.314 -13.625 1.00 50.91 137 GLY A O 1
ATOM 1070 N N . ASP A 1 138 ? -13.429 39.329 -14.287 1.00 53.47 138 ASP A N 1
ATOM 1071 C CA . ASP A 1 138 ? -13.684 39.899 -12.975 1.00 53.47 138 ASP A CA 1
ATOM 1072 C C . ASP A 1 138 ? -14.925 39.200 -12.395 1.00 53.47 138 ASP A C 1
ATOM 1074 O O . ASP A 1 138 ? -16.038 39.346 -12.895 1.00 53.47 138 ASP A O 1
ATOM 1078 N N . GLY A 1 139 ? -14.726 38.385 -11.365 1.00 55.09 139 GLY A N 1
ATOM 1079 C CA . GLY A 1 139 ? -15.792 37.780 -10.565 1.00 55.09 139 GLY A CA 1
ATOM 1080 C C . GLY A 1 139 ? -15.225 37.542 -9.172 1.00 55.09 139 GLY A C 1
ATOM 1081 O O . GLY A 1 139 ? -14.557 36.545 -8.930 1.00 55.09 139 GLY A O 1
ATOM 1082 N N . GLU A 1 140 ? -15.152 38.563 -8.325 1.00 53.22 140 GLU A N 1
ATOM 1083 C CA . GLU A 1 140 ? -16.257 39.093 -7.519 1.00 53.22 140 GLU A CA 1
ATOM 1084 C C . GLU A 1 140 ? -16.800 38.058 -6.515 1.00 53.22 140 GLU A C 1
ATOM 1086 O O . GLU A 1 140 ? -17.592 37.190 -6.861 1.00 53.22 140 GLU A O 1
ATOM 1091 N N . SER A 1 141 ? -16.388 38.260 -5.252 1.00 56.12 141 SER A N 1
ATOM 1092 C CA . SER A 1 141 ? -17.096 37.930 -4.001 1.00 56.12 141 SER A CA 1
ATOM 1093 C C . SER A 1 141 ? -17.288 36.429 -3.677 1.00 56.12 141 SER A C 1
ATOM 1095 O O . SER A 1 141 ? -17.599 35.608 -4.519 1.00 56.12 141 SER A O 1
ATOM 1097 N N . VAL A 1 142 ? -17.131 35.944 -2.440 1.00 54.12 142 VAL A N 1
ATOM 1098 C CA . VAL A 1 142 ? -17.921 36.311 -1.258 1.00 54.12 142 VAL A CA 1
ATOM 1099 C C . VAL A 1 142 ? -17.233 35.791 0.022 1.00 54.12 142 VAL A C 1
ATOM 1101 O O . VAL A 1 142 ? -16.954 34.606 0.159 1.00 54.12 142 VAL A O 1
ATOM 1104 N N . SER A 1 143 ? -17.041 36.723 0.961 1.00 55.41 143 SER A N 1
ATOM 1105 C CA . SER A 1 143 ? -17.321 36.657 2.409 1.00 55.41 143 SER A CA 1
ATOM 1106 C C . SER A 1 143 ? -16.843 35.454 3.238 1.00 55.41 143 SER A C 1
ATOM 1108 O O . SER A 1 143 ? -17.370 34.346 3.171 1.00 55.41 143 SER A O 1
ATOM 1110 N N . GLY A 1 144 ? -15.926 35.758 4.160 1.00 53.19 144 GLY A N 1
ATOM 1111 C CA . GLY A 1 144 ? -15.666 34.941 5.336 1.00 53.19 144 GLY A CA 1
ATOM 1112 C C . GLY A 1 144 ? -16.823 34.934 6.335 1.00 53.19 144 GLY A C 1
ATOM 1113 O O . GLY A 1 144 ? -17.662 35.835 6.368 1.00 53.19 144 GLY A O 1
ATOM 1114 N N . ARG A 1 145 ? -16.818 33.928 7.211 1.00 60.91 145 ARG A N 1
ATOM 1115 C CA . ARG A 1 145 ? -17.547 33.957 8.479 1.00 60.91 145 ARG A CA 1
ATOM 1116 C C . ARG A 1 145 ? -16.656 33.423 9.593 1.00 60.91 145 ARG A C 1
ATOM 1118 O O . ARG A 1 145 ? -16.325 32.243 9.630 1.00 60.91 145 ARG A O 1
ATOM 1125 N N . ASN A 1 146 ? -16.285 34.356 10.468 1.00 54.84 146 ASN A N 1
ATOM 1126 C CA . ASN A 1 146 ? -15.931 34.137 11.863 1.00 54.84 146 ASN A CA 1
ATOM 1127 C C . ASN A 1 146 ? -16.991 33.255 12.535 1.00 54.84 146 ASN A C 1
ATOM 1129 O O . ASN A 1 146 ? -18.181 33.544 12.422 1.00 54.84 146 ASN A O 1
ATOM 1133 N N . ALA A 1 147 ? -16.558 32.238 13.273 1.00 61.75 147 ALA A N 1
ATOM 1134 C CA . ALA A 1 147 ? -17.353 31.652 14.343 1.00 61.75 147 ALA A CA 1
ATOM 1135 C C . ALA A 1 147 ? -16.737 32.133 15.661 1.00 61.75 147 ALA A C 1
ATOM 1137 O O . ALA A 1 147 ? -15.744 31.583 16.135 1.00 61.75 147 ALA A O 1
ATOM 1138 N N . GLU A 1 148 ? -17.286 33.233 16.179 1.00 59.25 148 GLU A N 1
ATOM 1139 C CA . GLU A 1 148 ? -17.033 33.722 17.530 1.00 59.25 148 GLU A CA 1
ATOM 1140 C C . GLU A 1 148 ? -17.606 32.750 18.567 1.00 59.25 148 GLU A C 1
ATOM 1142 O O . GLU A 1 148 ? -18.659 32.137 18.387 1.00 59.25 148 GLU A O 1
ATOM 1147 N N . LEU A 1 149 ? -16.856 32.631 19.657 1.00 56.84 149 LEU A N 1
ATOM 1148 C CA . LEU A 1 149 ? -17.192 31.944 20.890 1.00 56.84 149 LEU A CA 1
ATOM 1149 C C . LEU A 1 149 ? -18.279 32.732 21.634 1.00 56.84 149 LEU A C 1
ATOM 1151 O O . LEU A 1 149 ? -18.000 33.831 22.105 1.00 56.84 149 LEU A O 1
ATOM 1155 N N . GLU A 1 150 ? -19.465 32.157 21.834 1.00 57.50 150 GLU A N 1
ATOM 1156 C CA . GLU A 1 150 ? -20.368 32.616 22.896 1.00 57.50 150 GLU A CA 1
ATOM 1157 C C . GLU A 1 150 ? -20.385 31.614 24.052 1.00 57.50 150 GLU A C 1
ATOM 1159 O O . GLU A 1 150 ? -21.005 30.551 24.015 1.00 57.50 150 GLU A O 1
ATOM 1164 N N . SER A 1 151 ? -19.677 31.993 25.114 1.00 58.75 151 SER A N 1
ATOM 1165 C CA . SER A 1 151 ? -19.849 31.478 26.465 1.00 58.75 151 SER A CA 1
ATOM 1166 C C . SER A 1 151 ? -21.124 32.072 27.074 1.00 58.75 151 SER A C 1
ATOM 1168 O O . SER A 1 151 ? -21.105 33.175 27.620 1.00 58.75 151 SER A O 1
ATOM 1170 N N . GLY A 1 152 ? -22.236 31.345 26.986 1.00 58.66 152 GLY A N 1
ATOM 1171 C CA . GLY A 1 152 ? -23.493 31.693 27.648 1.00 58.66 152 GLY A CA 1
ATOM 1172 C C . GLY A 1 152 ? -23.584 31.091 29.049 1.00 58.66 152 GLY A C 1
ATOM 1173 O O . GLY A 1 152 ? -24.025 29.959 29.221 1.00 58.66 152 GLY A O 1
ATOM 1174 N N . ILE A 1 153 ? -23.167 31.865 30.049 1.00 61.44 153 ILE A N 1
ATOM 1175 C CA . ILE A 1 153 ? -23.514 31.687 31.464 1.00 61.44 153 ILE A CA 1
ATOM 1176 C C . ILE A 1 153 ? -25.019 31.958 31.613 1.00 61.44 153 ILE A C 1
ATOM 1178 O O . ILE A 1 153 ? -25.471 33.038 31.241 1.00 61.44 153 ILE A O 1
ATOM 1182 N N . LEU A 1 154 ? -25.787 31.042 32.210 1.00 59.44 154 LEU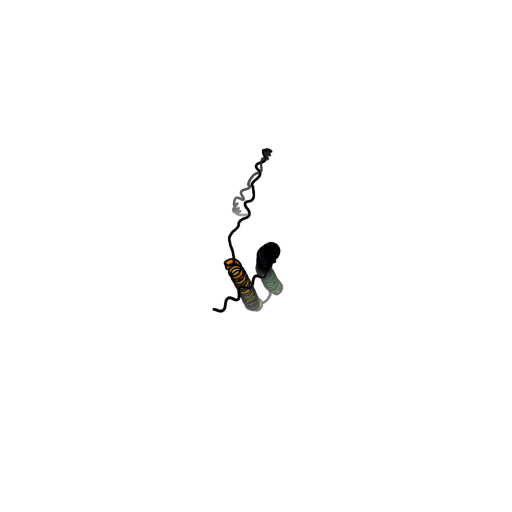 A N 1
ATOM 1183 C CA . LEU A 1 154 ? -27.112 31.364 32.754 1.00 59.44 154 LEU A CA 1
ATOM 1184 C C . LEU A 1 154 ? -27.182 31.002 34.245 1.00 59.44 154 LEU A C 1
ATOM 1186 O O . LEU A 1 154 ? -27.022 29.829 34.591 1.00 59.44 154 LEU A O 1
ATOM 1190 N N . PRO A 1 155 ? -27.434 31.983 35.132 1.00 61.94 155 PRO A N 1
ATOM 1191 C CA . PRO A 1 155 ? -27.815 31.749 36.514 1.00 61.94 155 PRO A CA 1
ATOM 1192 C C . PRO A 1 155 ? -29.345 31.689 36.676 1.00 61.94 155 PRO A C 1
ATOM 1194 O O . PRO A 1 155 ? -30.063 32.508 36.115 1.00 61.94 155 PRO A O 1
ATOM 1197 N N . GLY A 1 156 ? -29.792 30.755 37.520 1.00 60.31 156 GLY A N 1
ATOM 1198 C CA . GLY A 1 156 ? -30.842 30.948 38.529 1.00 60.31 156 GLY A CA 1
ATOM 1199 C C . GLY A 1 156 ? -32.288 31.178 38.083 1.00 60.31 156 GLY A C 1
ATOM 1200 O O . GLY A 1 156 ? -32.636 32.277 37.671 1.00 60.31 156 GLY A O 1
ATOM 1201 N N . TYR A 1 157 ? -33.140 30.191 38.368 1.00 57.09 157 TYR A N 1
ATOM 1202 C CA . TYR A 1 157 ? -34.356 30.376 39.172 1.00 57.09 157 TYR A CA 1
ATOM 1203 C C . TYR A 1 157 ? -34.558 29.154 40.067 1.00 57.09 157 TYR A C 1
ATOM 1205 O O . TYR A 1 157 ? -34.296 28.031 39.579 1.00 57.09 157 TYR A O 1
#

pLDDT: mean 75.26, std 18.27, range [43.44, 98.31]

Radius of gyration: 35.31 Å; chains: 1; bounding box: 98×51×100 Å